Protein AF-A0A1I2ZMB2-F1 (afdb_monomer_lite)

Organism: NCBI:txid442341

Secondary structure (DSSP, 8-state):
-HHHHHHHHHHHHHHHHHTS--TTTTSPPTTHHHHHHHHHHH--TTPPPPPPHHHHHHHHHHHHHTTPPPTT----------

Foldseek 3Di:
DVVVVVVVVVVVVVVVVVPDPDPPPPDDPPCPVVLVVCCVPPHDVVDDDDDDPCVLVVQVVVCVVVVHDRPPPPPPPPPDDD

Radius of gyration: 22.98 Å; chains: 1; bounding box: 59×38×53 Å

pLDDT: mean 76.91, std 13.11, range [35.28, 90.5]

Structure (mmCIF, N/CA/C/O backbone):
data_AF-A0A1I2ZMB2-F1
#
_entry.id   AF-A0A1I2ZMB2-F1
#
loop_
_atom_site.group_PDB
_atom_site.id
_atom_site.type_symbol
_atom_site.label_atom_id
_atom_site.label_alt_id
_atom_site.label_comp_id
_atom_site.label_asym_id
_atom_site.label_entity_id
_atom_site.label_seq_id
_atom_site.pdbx_PDB_ins_code
_atom_site.Cartn_x
_atom_site.Cartn_y
_atom_site.Cartn_z
_atom_site.occupancy
_atom_site.B_iso_or_equiv
_atom_site.auth_seq_id
_atom_site.auth_comp_id
_atom_site.auth_asym_id
_atom_site.auth_atom_id
_atom_site.pdbx_PDB_model_num
ATOM 1 N N . MET A 1 1 ? 34.004 -10.681 -32.491 1.00 61.66 1 MET A N 1
ATOM 2 C CA . MET A 1 1 ? 34.400 -10.191 -31.143 1.00 61.66 1 MET A CA 1
ATOM 3 C C . MET A 1 1 ? 33.445 -9.149 -30.548 1.00 61.66 1 MET A C 1
ATOM 5 O O . MET A 1 1 ? 33.251 -9.160 -29.340 1.00 61.66 1 MET A O 1
ATOM 9 N N . ILE A 1 2 ? 32.817 -8.274 -31.348 1.00 77.56 2 ILE A N 1
ATOM 10 C CA . ILE A 1 2 ? 31.897 -7.225 -30.851 1.00 77.56 2 ILE A CA 1
ATOM 11 C C . ILE A 1 2 ? 30.617 -7.814 -30.226 1.00 77.56 2 ILE A C 1
ATOM 13 O O . ILE A 1 2 ? 30.156 -7.332 -29.199 1.00 77.56 2 ILE A O 1
ATOM 17 N N . HIS A 1 3 ? 30.083 -8.903 -30.785 1.00 79.56 3 HIS A N 1
ATOM 18 C CA . HIS A 1 3 ? 28.818 -9.500 -30.335 1.00 79.56 3 HIS A CA 1
ATOM 19 C C . HIS A 1 3 ? 28.930 -10.152 -28.948 1.00 79.56 3 HIS A C 1
ATOM 21 O O . HIS A 1 3 ? 28.012 -10.048 -28.145 1.00 79.56 3 HIS A O 1
ATOM 27 N N . ALA A 1 4 ? 30.089 -10.739 -28.628 1.00 84.00 4 ALA A N 1
ATOM 28 C CA . ALA A 1 4 ? 30.359 -11.309 -27.308 1.00 84.00 4 ALA A CA 1
ATOM 29 C C . ALA A 1 4 ? 30.421 -10.230 -26.212 1.00 84.00 4 ALA A C 1
ATOM 31 O O . ALA A 1 4 ? 29.902 -10.429 -25.120 1.00 84.00 4 ALA A O 1
ATOM 32 N N . ARG A 1 5 ? 30.997 -9.058 -26.517 1.00 88.56 5 ARG A N 1
ATOM 33 C CA . ARG A 1 5 ? 31.003 -7.908 -25.597 1.00 88.56 5 ARG A CA 1
ATOM 34 C C . ARG A 1 5 ? 29.601 -7.345 -25.390 1.00 88.56 5 ARG A C 1
ATOM 36 O O . ARG A 1 5 ? 29.246 -6.999 -24.271 1.00 88.56 5 ARG A O 1
ATOM 43 N N . LEU A 1 6 ? 28.808 -7.284 -26.457 1.00 88.50 6 LEU A N 1
ATOM 44 C CA . LEU A 1 6 ? 27.445 -6.761 -26.416 1.00 88.50 6 LEU A CA 1
ATOM 45 C C . LEU A 1 6 ? 26.519 -7.680 -25.604 1.00 88.50 6 LEU A C 1
ATOM 47 O O . LEU A 1 6 ? 25.794 -7.194 -24.744 1.00 88.50 6 LEU A O 1
ATOM 51 N N . LEU A 1 7 ? 26.629 -9.001 -25.785 1.00 89.94 7 LEU A N 1
ATOM 52 C CA . LEU A 1 7 ? 25.932 -9.995 -24.960 1.00 89.94 7 LEU A CA 1
ATOM 53 C C . LEU A 1 7 ? 26.361 -9.934 -23.490 1.00 89.94 7 LEU A C 1
ATOM 55 O O . LEU A 1 7 ? 25.513 -9.977 -22.604 1.00 89.94 7 LEU A O 1
ATOM 59 N N . LEU A 1 8 ? 27.661 -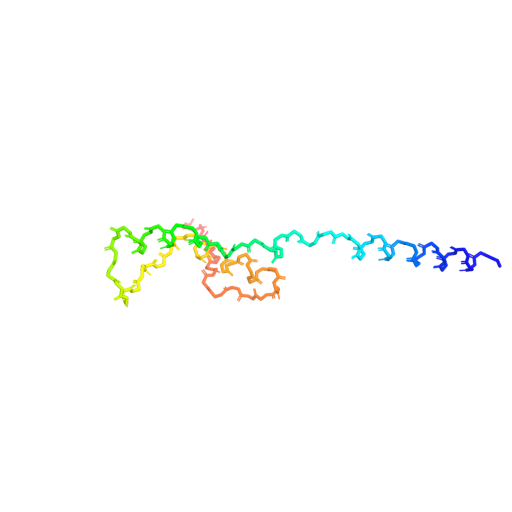9.782 -23.222 1.00 90.31 8 LEU A N 1
ATOM 60 C CA . LEU A 1 8 ? 28.173 -9.678 -21.857 1.00 90.31 8 LEU A CA 1
ATOM 61 C C . LEU A 1 8 ? 27.652 -8.424 -21.144 1.00 90.31 8 LEU A C 1
ATOM 63 O O . LEU A 1 8 ? 27.238 -8.516 -19.992 1.00 90.31 8 LEU A O 1
ATOM 67 N N . LEU A 1 9 ? 27.606 -7.280 -21.834 1.00 90.50 9 LEU A N 1
ATOM 68 C CA . LEU A 1 9 ? 27.022 -6.048 -21.296 1.00 90.50 9 LEU A CA 1
ATOM 69 C C . LEU A 1 9 ? 25.525 -6.203 -21.005 1.00 90.50 9 LEU A C 1
ATOM 71 O O . LEU A 1 9 ? 25.061 -5.752 -19.963 1.00 90.50 9 LEU A O 1
ATOM 75 N N . LEU A 1 10 ? 24.785 -6.872 -21.889 1.00 89.62 10 LEU A N 1
ATOM 76 C CA . LEU A 1 10 ? 23.343 -7.080 -21.746 1.00 89.62 10 LEU A CA 1
ATOM 77 C C . LEU A 1 10 ? 23.014 -8.030 -20.580 1.00 89.62 10 LEU A C 1
ATOM 79 O O . LEU A 1 10 ? 22.097 -7.774 -19.802 1.00 89.62 10 LEU A O 1
ATOM 83 N N . CYS A 1 11 ? 23.822 -9.077 -20.388 1.00 86.94 11 CYS A N 1
ATOM 84 C CA . CYS A 1 11 ? 23.743 -9.920 -19.196 1.00 86.94 11 CYS A CA 1
ATOM 85 C C . CYS A 1 11 ? 24.036 -9.115 -17.923 1.00 86.94 11 CYS A C 1
ATOM 87 O O . CYS A 1 11 ? 23.278 -9.199 -16.958 1.00 86.94 11 CYS A O 1
ATOM 89 N N . LEU A 1 12 ? 25.091 -8.295 -17.922 1.00 86.50 12 LEU A N 1
ATOM 90 C CA . LEU A 1 12 ? 25.484 -7.521 -16.742 1.00 86.50 12 LEU A CA 1
ATO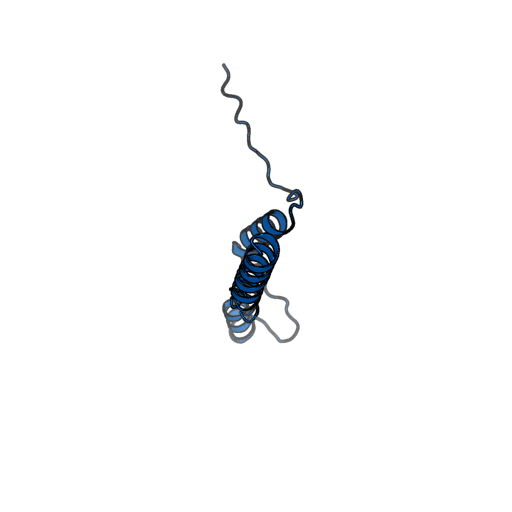M 91 C C . LEU A 1 12 ? 24.383 -6.551 -16.291 1.00 86.50 12 LEU A C 1
ATOM 93 O O . LEU A 1 12 ? 24.072 -6.485 -15.103 1.00 86.50 12 LEU A O 1
ATOM 97 N N . THR A 1 13 ? 23.748 -5.840 -17.226 1.00 85.06 13 THR A N 1
ATOM 98 C CA . THR A 1 13 ? 22.667 -4.892 -16.908 1.00 85.06 13 THR A CA 1
ATOM 99 C C . THR A 1 13 ? 21.395 -5.588 -16.417 1.00 85.06 13 THR A C 1
ATOM 101 O O . THR A 1 13 ? 20.720 -5.073 -15.520 1.00 85.06 13 THR A O 1
ATOM 104 N N . SER A 1 14 ? 21.086 -6.781 -16.933 1.00 82.25 14 SER A N 1
ATOM 105 C CA . SER A 1 14 ? 19.955 -7.587 -16.449 1.00 82.25 14 SER A CA 1
ATOM 106 C C . SER A 1 14 ? 20.162 -8.115 -15.020 1.00 82.25 14 SER A C 1
ATOM 108 O O . SER A 1 14 ? 19.237 -8.085 -14.210 1.00 82.25 14 SER A O 1
ATOM 110 N N . LEU A 1 15 ? 21.388 -8.511 -14.655 1.00 84.12 15 LEU A N 1
ATOM 111 C CA . LEU A 1 15 ? 21.707 -8.938 -13.286 1.00 84.12 15 LEU A CA 1
ATOM 112 C C . LEU A 1 15 ? 21.620 -7.776 -12.289 1.00 84.12 15 LEU A C 1
ATOM 114 O O . LEU A 1 15 ? 21.101 -7.941 -11.186 1.00 84.12 15 LEU A O 1
ATOM 118 N N . LEU A 1 16 ? 22.093 -6.591 -12.685 1.00 78.31 16 LEU A N 1
ATOM 119 C CA . LEU A 1 16 ? 22.042 -5.385 -11.853 1.00 78.31 16 LEU A CA 1
ATOM 120 C C . LEU A 1 16 ? 20.601 -4.956 -11.539 1.00 78.31 16 LEU A C 1
ATOM 122 O O . LEU A 1 16 ? 20.316 -4.523 -10.426 1.00 78.31 16 LEU A O 1
ATOM 126 N N . THR A 1 17 ? 19.681 -5.107 -12.493 1.00 73.69 17 THR A N 1
ATOM 127 C CA . THR A 1 17 ? 18.261 -4.766 -12.302 1.00 73.69 17 THR A CA 1
ATOM 128 C C . THR A 1 17 ? 17.499 -5.815 -11.493 1.00 73.69 17 THR A C 1
ATOM 130 O O . THR A 1 17 ? 16.598 -5.455 -10.738 1.00 73.69 17 THR A O 1
ATOM 133 N N . ALA A 1 18 ? 17.890 -7.090 -11.566 1.00 70.06 18 ALA A N 1
ATOM 134 C CA . ALA A 1 18 ? 17.303 -8.157 -10.753 1.00 70.06 18 ALA A CA 1
ATOM 135 C C . ALA A 1 18 ? 17.666 -8.063 -9.259 1.00 70.06 18 ALA A C 1
ATOM 137 O O . ALA A 1 18 ? 16.930 -8.566 -8.413 1.00 70.06 18 ALA A O 1
ATOM 138 N N . CYS A 1 19 ? 18.781 -7.408 -8.921 1.00 70.88 19 CYS A N 1
ATOM 139 C CA . CYS A 1 19 ? 19.222 -7.228 -7.537 1.00 70.88 19 CYS A CA 1
ATOM 140 C C . CYS A 1 19 ? 18.607 -5.990 -6.852 1.00 70.88 19 CYS A C 1
ATOM 142 O O . CYS A 1 19 ? 18.930 -5.698 -5.698 1.00 70.88 19 CYS A O 1
ATOM 144 N N . ALA A 1 20 ? 17.736 -5.242 -7.537 1.00 73.75 20 ALA A N 1
ATOM 145 C CA . ALA A 1 20 ? 17.084 -4.085 -6.943 1.00 73.75 20 ALA A CA 1
ATOM 146 C C . ALA A 1 20 ? 16.062 -4.540 -5.879 1.00 73.75 20 ALA A C 1
ATOM 148 O O . ALA A 1 20 ? 15.174 -5.342 -6.188 1.00 73.75 20 ALA A O 1
ATOM 149 N N . PRO A 1 21 ? 16.147 -4.045 -4.629 1.00 69.81 21 PRO A N 1
ATOM 150 C CA . PRO A 1 21 ? 15.164 -4.363 -3.604 1.00 69.81 21 PRO A CA 1
ATOM 151 C C . PRO A 1 21 ? 13.788 -3.880 -4.059 1.00 69.81 21 PRO A C 1
ATOM 153 O O . PRO A 1 21 ? 13.634 -2.736 -4.481 1.00 69.81 21 PRO A O 1
ATOM 156 N N . GLN A 1 22 ? 12.787 -4.756 -3.987 1.00 74.62 22 GLN A N 1
ATOM 157 C CA . GLN A 1 22 ? 11.426 -4.426 -4.390 1.00 74.62 22 GLN A CA 1
ATOM 158 C C . GLN A 1 22 ? 10.794 -3.519 -3.320 1.00 74.62 22 GLN A C 1
ATOM 160 O O . GLN A 1 22 ? 10.472 -4.000 -2.227 1.00 74.62 22 GLN A O 1
ATOM 165 N N . PRO A 1 23 ? 10.607 -2.213 -3.591 1.00 69.94 23 PRO A N 1
ATOM 166 C CA . PRO A 1 23 ? 10.060 -1.301 -2.599 1.00 69.94 23 PRO A CA 1
ATOM 167 C C . PRO A 1 23 ? 8.629 -1.727 -2.269 1.00 69.94 23 PRO A C 1
ATOM 169 O O . PRO A 1 23 ? 7.825 -1.978 -3.168 1.00 69.94 23 PRO A O 1
ATOM 172 N N . GLY A 1 24 ? 8.299 -1.825 -0.981 1.00 69.25 24 GLY A N 1
ATOM 173 C CA . GLY A 1 24 ? 6.942 -2.180 -0.562 1.00 69.25 24 GLY A CA 1
ATOM 174 C C . GLY A 1 24 ? 6.674 -3.664 -0.332 1.00 69.25 24 GLY A C 1
ATOM 175 O O . GLY A 1 24 ? 5.596 -3.970 0.163 1.00 69.25 24 GLY A O 1
ATOM 176 N N . LYS A 1 25 ? 7.602 -4.578 -0.661 1.00 75.00 25 LYS A N 1
ATOM 177 C CA . LYS A 1 25 ? 7.347 -6.027 -0.558 1.00 75.00 25 LYS A CA 1
ATOM 178 C C . LYS A 1 25 ? 7.077 -6.488 0.877 1.00 75.00 25 LYS A C 1
ATOM 180 O O . LYS A 1 25 ? 6.158 -7.270 1.093 1.00 75.00 25 LYS A O 1
ATOM 185 N N . ASP A 1 26 ? 7.849 -5.971 1.826 1.00 79.44 26 ASP A N 1
ATOM 186 C CA . ASP A 1 26 ? 7.799 -6.402 3.227 1.00 79.44 26 ASP A CA 1
ATOM 187 C C . ASP A 1 26 ? 7.047 -5.409 4.126 1.00 79.44 26 ASP A C 1
ATOM 189 O O . ASP A 1 26 ? 7.041 -5.546 5.350 1.00 79.44 26 ASP A O 1
ATOM 193 N N . LEU A 1 27 ? 6.416 -4.383 3.540 1.00 79.19 27 LEU A N 1
ATOM 194 C CA . LEU A 1 27 ? 5.624 -3.441 4.321 1.00 79.19 27 LEU A CA 1
ATOM 195 C C . LEU A 1 27 ? 4.250 -4.041 4.651 1.00 79.19 27 LEU A C 1
ATOM 197 O O . LEU A 1 27 ? 3.614 -4.649 3.786 1.00 79.19 27 LEU A O 1
ATOM 201 N N . PRO A 1 28 ? 3.759 -3.847 5.888 1.00 82.94 28 PRO A N 1
ATOM 202 C CA . PRO A 1 28 ? 2.426 -4.284 6.257 1.00 82.94 28 PRO A CA 1
ATOM 203 C C . PRO A 1 28 ? 1.363 -3.581 5.396 1.00 82.94 28 PRO A C 1
ATOM 205 O O . PRO A 1 28 ? 1.599 -2.480 4.882 1.00 82.94 28 PRO A O 1
ATOM 208 N N . PRO A 1 29 ? 0.165 -4.177 5.263 1.00 82.19 29 PRO A N 1
ATOM 209 C CA . PRO A 1 29 ? -0.924 -3.576 4.509 1.00 82.19 29 PRO A CA 1
ATOM 210 C C . PRO A 1 29 ? -1.245 -2.162 4.994 1.00 82.19 29 PRO A C 1
ATOM 212 O O . PRO A 1 29 ? -1.169 -1.865 6.191 1.00 82.19 29 PRO A O 1
ATOM 215 N N . TYR A 1 30 ? -1.676 -1.301 4.070 1.00 83.25 30 TYR A N 1
ATOM 216 C CA . TYR A 1 30 ? -2.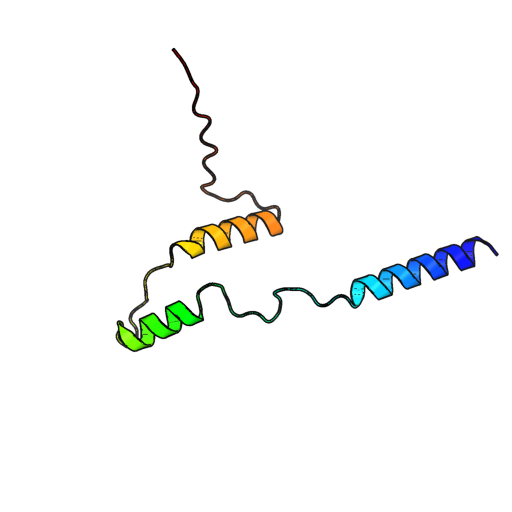099 0.053 4.415 1.00 83.25 30 TYR A CA 1
ATOM 217 C C . TYR A 1 30 ? -3.124 0.037 5.556 1.00 83.25 30 TYR A C 1
ATOM 219 O O . TYR A 1 30 ? -4.101 -0.720 5.530 1.00 83.25 30 TYR A O 1
ATOM 227 N N . GLY A 1 31 ? -2.874 0.881 6.557 1.00 84.94 31 GLY A N 1
ATOM 228 C CA . GLY A 1 31 ? -3.749 1.049 7.710 1.00 84.94 31 GLY A CA 1
ATOM 229 C C . GLY A 1 31 ? -3.685 -0.072 8.747 1.00 84.94 31 GLY A C 1
ATOM 230 O O . GLY A 1 31 ? -4.449 -0.014 9.702 1.00 84.94 31 GLY A O 1
ATOM 231 N N . ALA A 1 32 ? -2.798 -1.068 8.614 1.00 86.12 32 ALA A N 1
ATOM 232 C CA . ALA A 1 32 ? -2.713 -2.185 9.560 1.00 86.12 32 ALA A CA 1
ATOM 233 C C . ALA A 1 32 ? -2.490 -1.729 11.015 1.00 86.12 32 ALA A C 1
ATOM 235 O O . ALA A 1 32 ? -3.174 -2.211 11.912 1.00 86.12 32 ALA A O 1
ATOM 236 N N . SER A 1 33 ? -1.606 -0.754 11.247 1.00 86.69 33 SER A N 1
ATOM 237 C CA . SER A 1 33 ? -1.360 -0.192 12.584 1.00 86.69 33 SER A CA 1
ATOM 238 C C . SER A 1 33 ? -2.581 0.535 13.151 1.00 86.69 33 SER A C 1
ATOM 240 O O . SER A 1 33 ? -2.942 0.330 14.306 1.00 86.69 33 SER A O 1
ATOM 242 N N . VAL A 1 34 ? -3.252 1.346 12.330 1.00 86.94 34 VAL A N 1
ATOM 243 C CA . VAL A 1 34 ? -4.452 2.095 12.730 1.00 86.94 34 VAL A CA 1
ATOM 244 C C . VAL A 1 34 ? -5.604 1.144 13.035 1.00 86.94 34 VAL A C 1
ATOM 246 O O . VAL A 1 34 ? -6.255 1.300 14.061 1.00 86.94 34 VAL A O 1
ATOM 249 N N . ARG A 1 35 ? -5.829 0.121 12.200 1.00 86.88 35 ARG A N 1
ATOM 250 C CA . ARG A 1 35 ? -6.858 -0.897 12.458 1.00 86.88 35 ARG A CA 1
ATOM 251 C C . ARG A 1 35 ? -6.555 -1.682 13.729 1.00 86.88 35 ARG A C 1
ATOM 253 O O . ARG A 1 35 ? -7.466 -1.892 14.520 1.00 86.88 35 ARG A O 1
ATOM 260 N N . HIS A 1 36 ? -5.293 -2.054 13.952 1.00 85.88 36 HIS A N 1
ATOM 261 C CA . HIS A 1 36 ? -4.876 -2.724 15.183 1.00 85.88 36 HIS A CA 1
ATOM 262 C C . HIS A 1 36 ? -5.156 -1.857 16.419 1.00 85.88 36 HIS A C 1
ATOM 264 O O . HIS A 1 36 ? -5.743 -2.331 17.387 1.00 85.88 36 HIS A O 1
ATOM 270 N N . MET A 1 37 ? -4.820 -0.567 16.357 1.00 88.00 37 MET A N 1
ATOM 271 C CA . MET A 1 37 ? -5.109 0.389 17.426 1.00 88.00 37 MET A CA 1
ATOM 272 C C . MET A 1 37 ? -6.617 0.555 17.666 1.00 88.00 37 MET A C 1
ATOM 274 O O . MET A 1 37 ? -7.062 0.469 18.806 1.00 88.00 37 MET A O 1
ATOM 278 N N . MET A 1 38 ? -7.413 0.746 16.609 1.00 86.81 38 MET A N 1
ATOM 279 C CA . MET A 1 38 ? -8.872 0.866 16.715 1.00 86.81 38 MET A CA 1
ATOM 280 C C . MET A 1 38 ? -9.495 -0.386 17.332 1.00 86.81 38 MET A C 1
ATOM 282 O O . MET A 1 38 ? -10.353 -0.283 18.203 1.00 86.81 38 MET A O 1
ATOM 286 N N . GLN A 1 39 ? -9.048 -1.567 16.905 1.00 86.56 39 GLN A N 1
ATOM 287 C CA . GLN A 1 39 ? -9.539 -2.832 17.436 1.00 86.56 39 GLN A CA 1
ATOM 288 C C . GLN A 1 39 ? -9.203 -2.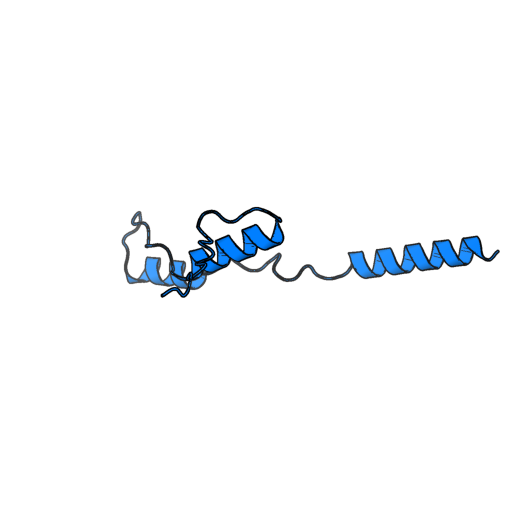983 18.924 1.00 86.56 39 GLN A C 1
ATOM 290 O O . GLN A 1 39 ? -10.070 -3.373 19.693 1.00 86.56 39 GLN A O 1
ATOM 295 N N . ALA A 1 40 ? -7.991 -2.608 19.341 1.00 86.12 40 ALA A N 1
ATOM 296 C CA . ALA A 1 40 ? -7.576 -2.687 20.740 1.00 86.12 40 ALA A CA 1
ATOM 297 C C . ALA A 1 40 ? -8.296 -1.681 21.656 1.00 86.12 40 ALA A C 1
ATOM 299 O O . ALA A 1 40 ? -8.466 -1.946 22.843 1.00 86.12 40 ALA A O 1
ATOM 300 N N . GLN A 1 41 ? -8.683 -0.513 21.134 1.00 88.75 41 GLN A N 1
ATOM 301 C CA . GLN A 1 41 ? -9.204 0.589 21.951 1.00 88.75 41 GLN A CA 1
ATOM 302 C C . GLN A 1 41 ? -10.727 0.726 21.929 1.00 88.75 41 GLN A C 1
ATOM 304 O O . GLN A 1 41 ? -11.297 1.263 22.875 1.00 88.75 41 GLN A O 1
ATOM 309 N N . THR A 1 42 ? -11.391 0.320 20.846 1.00 88.38 42 THR A N 1
ATOM 310 C CA . THR A 1 42 ? -12.789 0.710 20.587 1.00 88.38 42 THR A CA 1
ATOM 311 C C . THR A 1 42 ? -13.738 -0.474 20.429 1.00 88.38 42 THR A C 1
ATOM 313 O O . THR A 1 42 ? -14.917 -0.341 20.749 1.00 88.38 42 THR A O 1
ATOM 316 N N . TYR A 1 43 ? -13.258 -1.621 19.953 1.00 84.56 43 TYR A N 1
ATOM 317 C CA . TYR A 1 43 ? -14.108 -2.739 19.539 1.00 84.56 43 TYR A CA 1
ATOM 318 C C . TYR A 1 43 ? -13.942 -3.950 20.457 1.00 84.56 43 TYR A C 1
ATOM 320 O O . TYR A 1 43 ? -12.874 -4.166 21.028 1.00 84.56 43 TYR A O 1
ATOM 328 N N . ARG A 1 44 ? -15.001 -4.753 20.614 1.00 84.81 44 ARG A N 1
ATOM 329 C CA . ARG A 1 44 ? -14.894 -6.039 21.314 1.00 84.81 44 ARG A CA 1
ATOM 330 C C . ARG A 1 44 ? -14.246 -7.082 20.406 1.00 84.81 44 ARG A C 1
ATOM 332 O O . ARG A 1 44 ? -14.247 -6.952 19.183 1.00 84.81 44 ARG A O 1
ATOM 339 N N . GLU A 1 45 ? -13.698 -8.142 20.995 1.00 78.31 45 GLU A N 1
ATOM 340 C CA . GLU A 1 45 ? -13.218 -9.282 20.211 1.00 78.31 45 GLU A CA 1
ATOM 341 C C . GLU A 1 45 ? -14.368 -9.868 19.378 1.00 78.31 45 GLU A C 1
ATOM 343 O O . GLU A 1 45 ? -15.405 -10.253 19.915 1.00 78.31 45 GLU A O 1
ATOM 348 N N . GLY A 1 46 ? -14.190 -9.893 18.055 1.00 78.38 46 GLY A N 1
ATOM 349 C CA . GLY A 1 46 ? -15.207 -10.318 17.087 1.00 78.38 46 GLY A CA 1
ATOM 350 C C . GLY A 1 46 ? -15.910 -9.173 16.351 1.00 78.38 46 GLY A C 1
ATOM 351 O O . GLY A 1 46 ? -16.479 -9.414 15.287 1.00 78.38 46 GLY A O 1
ATOM 352 N N . ASP A 1 47 ? -15.817 -7.933 16.837 1.00 83.62 47 ASP A N 1
ATOM 353 C CA . ASP A 1 47 ? -16.333 -6.772 16.112 1.00 83.62 47 ASP A CA 1
ATOM 354 C C . ASP A 1 47 ? -15.386 -6.382 14.965 1.00 83.62 47 ASP A C 1
ATOM 356 O O . ASP A 1 47 ? -14.170 -6.247 15.136 1.00 83.62 47 ASP A O 1
ATOM 360 N N . GLN A 1 48 ? -15.952 -6.168 13.774 1.00 76.94 48 GLN A N 1
ATOM 361 C CA . GLN A 1 48 ? -15.201 -5.737 12.596 1.00 76.94 48 GLN A CA 1
ATOM 362 C C . GLN A 1 48 ? -15.092 -4.199 12.576 1.00 76.94 48 GLN A C 1
ATOM 364 O O . GLN A 1 48 ? -16.120 -3.523 12.463 1.00 76.94 48 GLN A O 1
ATOM 369 N N . PRO A 1 49 ? -13.880 -3.613 12.626 1.00 76.81 49 PRO A N 1
ATOM 370 C CA . PRO A 1 49 ? -13.725 -2.169 12.507 1.00 76.81 49 PRO A CA 1
ATOM 371 C C . PRO A 1 49 ? -14.101 -1.691 11.090 1.00 76.81 49 PRO A C 1
ATOM 373 O O . PRO A 1 49 ? -13.889 -2.417 10.111 1.00 76.81 49 PRO A O 1
ATOM 376 N N . PRO A 1 50 ? -14.639 -0.466 10.953 1.00 82.56 50 PRO A N 1
ATOM 377 C CA . PRO A 1 50 ? -15.030 0.091 9.665 1.00 82.56 50 PRO A CA 1
ATOM 378 C C . PRO A 1 50 ? -13.821 0.296 8.745 1.00 82.56 50 PRO A C 1
ATOM 380 O O . PRO A 1 50 ? -12.682 0.451 9.193 1.00 82.56 50 PRO A O 1
ATOM 383 N N . ALA A 1 51 ? -14.082 0.329 7.435 1.00 83.06 51 ALA A N 1
ATOM 384 C CA . ALA A 1 51 ? -13.057 0.613 6.435 1.00 83.06 51 ALA A CA 1
ATOM 385 C C . ALA A 1 51 ? -12.460 2.016 6.631 1.00 83.06 51 ALA A C 1
ATOM 387 O O . ALA A 1 51 ? -13.165 2.973 6.965 1.00 83.06 51 ALA A O 1
ATOM 388 N N . LEU A 1 52 ? -11.161 2.153 6.372 1.00 85.38 52 LEU A N 1
ATOM 389 C CA . LEU A 1 52 ? -10.475 3.439 6.430 1.00 85.38 52 LEU A CA 1
ATOM 390 C C . LEU A 1 52 ? -10.706 4.203 5.123 1.00 85.38 52 LEU A C 1
ATOM 392 O O . LEU A 1 52 ? -10.723 3.615 4.043 1.00 85.38 52 LEU A O 1
ATOM 396 N N . GLN A 1 53 ? -10.805 5.535 5.180 1.00 81.44 53 GLN A N 1
ATOM 397 C CA . GLN A 1 53 ? -11.004 6.353 3.970 1.00 81.44 53 GLN A CA 1
ATOM 398 C C . GLN A 1 53 ? -9.890 6.148 2.925 1.00 81.44 53 GLN A C 1
ATOM 400 O O . GLN A 1 53 ? -10.148 6.170 1.719 1.00 81.44 53 GLN A O 1
ATOM 405 N N . GLY A 1 54 ? -8.660 5.881 3.376 1.00 82.75 54 GLY A N 1
ATOM 406 C CA . GLY A 1 54 ? -7.530 5.588 2.496 1.00 82.75 54 GLY A CA 1
ATOM 407 C C . GLY A 1 54 ? -7.592 4.226 1.798 1.00 82.75 54 GLY A C 1
ATOM 408 O O . GLY A 1 54 ? -6.907 4.042 0.793 1.00 82.75 54 GLY A O 1
ATOM 409 N N . ASP A 1 55 ? -8.457 3.303 2.234 1.00 85.00 55 ASP A N 1
ATOM 410 C CA . ASP A 1 55 ? -8.607 1.986 1.598 1.00 85.00 55 ASP A CA 1
ATOM 411 C C . ASP A 1 55 ? -9.061 2.125 0.138 1.00 85.00 55 ASP A C 1
ATOM 413 O O . ASP A 1 55 ? -8.631 1.367 -0.733 1.00 85.00 55 ASP A O 1
ATOM 417 N N . LYS A 1 56 ? -9.868 3.151 -0.172 1.00 84.38 56 LYS A N 1
ATOM 418 C CA . LYS A 1 56 ? -10.263 3.468 -1.552 1.00 84.38 56 LYS A CA 1
ATOM 419 C C . LYS A 1 56 ? -9.060 3.875 -2.404 1.00 84.38 56 LYS A C 1
ATOM 421 O O . LYS A 1 56 ? -8.905 3.383 -3.519 1.00 84.38 56 LYS A O 1
ATOM 426 N N . ALA A 1 57 ? -8.204 4.754 -1.887 1.00 85.31 57 ALA A N 1
ATOM 427 C CA . ALA A 1 57 ? -7.022 5.214 -2.609 1.00 85.31 57 ALA A CA 1
ATOM 428 C C . ALA A 1 57 ? -6.054 4.055 -2.886 1.00 85.31 57 ALA A C 1
ATOM 430 O O . ALA A 1 57 ? -5.584 3.906 -4.011 1.00 85.31 57 ALA A O 1
ATOM 431 N N . VAL A 1 58 ? -5.832 3.181 -1.901 1.00 84.56 58 VAL A N 1
ATOM 432 C CA . VAL A 1 58 ? -4.991 1.982 -2.052 1.00 84.56 58 VAL A CA 1
ATOM 433 C C . VAL A 1 58 ? -5.535 1.061 -3.135 1.00 84.56 58 VAL A C 1
ATOM 435 O O . VAL A 1 58 ? -4.797 0.696 -4.047 1.00 84.56 58 VAL A O 1
ATOM 438 N N . ARG A 1 59 ? -6.839 0.751 -3.103 1.00 83.81 59 ARG A N 1
ATOM 439 C CA . ARG A 1 59 ? -7.483 -0.080 -4.134 1.00 83.81 59 ARG A CA 1
ATOM 440 C C . ARG A 1 59 ? -7.325 0.517 -5.532 1.00 83.81 59 ARG A C 1
ATOM 442 O O . ARG A 1 59 ? -7.075 -0.224 -6.481 1.00 83.81 59 ARG A O 1
ATOM 449 N N . ASN A 1 60 ? -7.425 1.840 -5.655 1.00 85.69 60 ASN A N 1
ATOM 450 C CA . ASN A 1 60 ? -7.252 2.533 -6.929 1.00 85.69 60 ASN A CA 1
ATOM 451 C C . ASN A 1 60 ? -5.805 2.463 -7.440 1.00 85.69 60 ASN A C 1
ATOM 453 O O . ASN A 1 60 ? -5.589 2.179 -8.617 1.00 85.69 60 ASN A O 1
ATOM 457 N N . MET A 1 61 ? -4.821 2.686 -6.566 1.00 83.62 61 MET A N 1
ATOM 458 C CA . MET A 1 61 ? -3.397 2.617 -6.920 1.00 83.62 61 MET A CA 1
ATOM 459 C C . MET A 1 61 ? -2.967 1.195 -7.289 1.00 83.62 61 MET A C 1
ATOM 461 O O . MET A 1 61 ? -2.197 0.991 -8.227 1.00 83.62 61 MET A O 1
ATOM 465 N N . ASP A 1 62 ? -3.506 0.198 -6.595 1.00 83.50 62 ASP A N 1
ATOM 466 C CA . ASP A 1 62 ? -3.269 -1.209 -6.892 1.00 83.50 62 ASP A CA 1
ATOM 467 C C . ASP A 1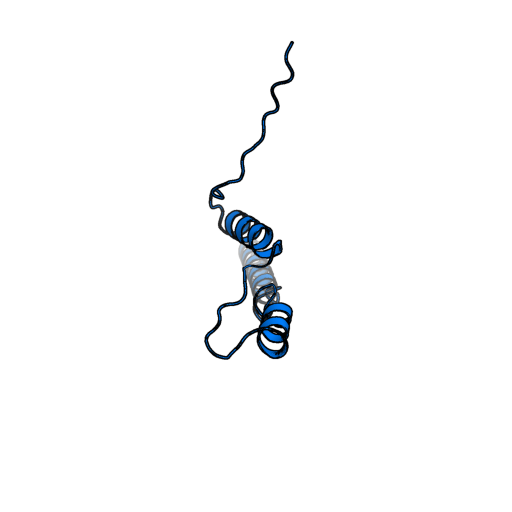 62 ? -3.890 -1.637 -8.226 1.00 83.50 62 ASP A C 1
ATOM 469 O O . ASP A 1 62 ? -3.269 -2.387 -8.982 1.00 83.50 62 ASP A O 1
ATOM 473 N N . ALA A 1 63 ? -5.089 -1.142 -8.546 1.00 85.31 63 ALA A N 1
ATOM 474 C CA . ALA A 1 63 ? -5.700 -1.349 -9.856 1.00 85.31 63 ALA A CA 1
ATOM 475 C C . ALA A 1 63 ? -4.843 -0.727 -10.970 1.00 85.31 63 ALA A C 1
ATOM 477 O O . ALA A 1 63 ? -4.553 -1.407 -11.954 1.00 85.31 63 ALA A O 1
ATOM 478 N N . TYR A 1 64 ? -4.348 0.502 -10.768 1.00 81.12 64 TYR A N 1
ATOM 479 C CA . TYR A 1 64 ? -3.429 1.157 -11.703 1.00 81.12 64 TYR A CA 1
ATOM 480 C C . TYR A 1 64 ? -2.152 0.336 -11.925 1.00 81.12 64 TYR A C 1
ATOM 482 O O . TYR A 1 64 ? -1.780 0.070 -13.066 1.00 81.12 64 TYR A O 1
ATOM 490 N N . ARG A 1 65 ? -1.513 -0.147 -10.850 1.00 82.69 65 ARG A N 1
ATOM 491 C CA . ARG A 1 65 ? -0.286 -0.958 -10.942 1.00 82.69 65 ARG A CA 1
ATOM 492 C C . ARG A 1 65 ? -0.498 -2.268 -11.708 1.00 82.69 65 ARG A C 1
ATOM 494 O O . ARG A 1 65 ? 0.411 -2.721 -12.393 1.00 82.69 65 ARG A O 1
ATOM 501 N N . ARG A 1 66 ? -1.686 -2.874 -11.605 1.00 82.94 66 ARG A N 1
ATOM 502 C CA . ARG A 1 66 ? -2.051 -4.106 -12.329 1.00 82.94 66 ARG A CA 1
ATOM 503 C C . ARG A 1 66 ? -2.595 -3.860 -13.741 1.00 82.94 66 ARG A C 1
ATOM 505 O O . ARG A 1 66 ? -2.980 -4.820 -14.401 1.00 82.94 66 ARG A O 1
ATOM 512 N N . GLY A 1 67 ? -2.679 -2.606 -14.192 1.00 78.94 67 GLY A N 1
ATOM 513 C CA . GLY A 1 67 ? -3.292 -2.254 -15.477 1.00 78.94 67 GLY A CA 1
ATOM 514 C C . GLY A 1 67 ? -4.795 -2.555 -15.544 1.00 78.94 67 GLY A C 1
ATOM 515 O O . GLY A 1 67 ? -5.349 -2.718 -16.628 1.00 78.94 67 GLY A O 1
ATOM 516 N N . GLN A 1 68 ? -5.464 -2.665 -14.395 1.00 79.06 68 GLN A N 1
ATOM 517 C CA . GLN A 1 68 ? -6.889 -2.968 -14.303 1.00 79.06 68 GLN A CA 1
ATOM 518 C C . GLN A 1 68 ? -7.707 -1.677 -14.249 1.00 79.06 68 GLN A C 1
ATOM 520 O O . GLN A 1 68 ? -7.339 -0.712 -13.579 1.00 79.06 68 GLN A O 1
ATOM 525 N N . ARG A 1 69 ? -8.861 -1.667 -14.926 1.00 63.62 69 ARG A N 1
ATOM 526 C CA . ARG A 1 69 ? -9.806 -0.547 -14.867 1.00 63.62 69 ARG A CA 1
ATOM 527 C C . ARG A 1 69 ? -10.461 -0.520 -13.487 1.00 63.62 69 ARG A C 1
ATOM 529 O O . ARG A 1 69 ? -11.122 -1.477 -1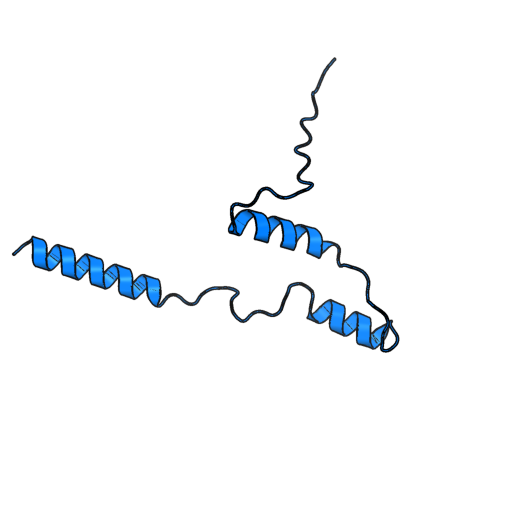3.093 1.00 63.62 69 ARG A O 1
ATOM 536 N N . THR A 1 70 ? -10.269 0.569 -12.756 1.00 63.03 70 THR A N 1
ATOM 537 C CA . THR A 1 70 ? -10.796 0.729 -11.401 1.00 63.03 70 THR A CA 1
ATOM 538 C C . THR A 1 70 ? -12.315 0.943 -11.429 1.00 63.03 70 THR A C 1
ATOM 540 O O . THR A 1 70 ? -12.766 1.932 -12.015 1.00 63.03 70 THR A O 1
ATOM 543 N N . PRO A 1 71 ? -13.134 0.082 -10.797 1.00 55.38 71 PRO A N 1
ATOM 544 C CA . PRO A 1 71 ? -14.571 0.320 -10.689 1.00 55.38 71 PRO A CA 1
ATOM 545 C C . PRO A 1 71 ? -14.817 1.546 -9.793 1.00 55.38 71 PRO A C 1
ATOM 547 O O . PRO A 1 71 ? -14.413 1.552 -8.632 1.00 55.38 71 PRO A O 1
ATOM 550 N N . GLY A 1 72 ? -15.448 2.595 -10.330 1.00 59.72 72 GLY A N 1
ATOM 551 C CA . GLY A 1 72 ? -15.785 3.819 -9.584 1.00 59.72 72 GLY A CA 1
ATOM 552 C C . GLY A 1 72 ? -14.829 5.005 -9.767 1.00 59.72 72 GLY A C 1
ATOM 553 O O . GLY A 1 72 ? -14.950 5.998 -9.044 1.00 59.72 72 GLY A O 1
ATOM 554 N N . LEU A 1 73 ? -13.898 4.947 -10.728 1.00 60.22 73 LEU A N 1
ATOM 555 C CA . LEU A 1 73 ? -13.261 6.156 -11.257 1.00 60.22 73 LEU A CA 1
ATOM 556 C C . LEU A 1 73 ? -14.246 6.837 -12.216 1.00 60.22 73 LEU A C 1
ATOM 558 O O . LEU A 1 73 ? -14.141 6.724 -13.434 1.00 60.22 73 LEU A O 1
ATOM 562 N N . ASN A 1 74 ? -15.251 7.499 -11.649 1.00 55.31 74 ASN A N 1
ATOM 563 C CA . ASN A 1 74 ? -16.133 8.381 -12.394 1.00 55.31 74 ASN A CA 1
ATOM 564 C C . ASN A 1 74 ? -15.248 9.544 -12.850 1.00 55.31 74 ASN A C 1
ATOM 566 O O . ASN A 1 74 ? -14.978 10.465 -12.081 1.00 55.31 74 ASN A O 1
ATOM 570 N N . THR A 1 75 ? -14.724 9.479 -14.071 1.00 53.44 75 THR A N 1
ATOM 571 C CA . THR A 1 75 ? -14.185 10.651 -14.753 1.00 53.44 75 THR A CA 1
ATOM 572 C C . THR A 1 75 ? -15.359 11.599 -14.933 1.00 53.44 75 THR A C 1
ATOM 574 O O . THR A 1 75 ? -16.126 11.468 -15.884 1.00 53.44 75 THR A O 1
ATOM 577 N N . GLY A 1 76 ? -15.564 12.483 -13.956 1.00 46.62 76 GLY A N 1
ATOM 578 C CA . GLY A 1 76 ? -16.496 13.590 -14.053 1.00 46.62 76 GLY A CA 1
ATOM 579 C C . GLY A 1 76 ? -16.031 14.496 -15.179 1.00 46.62 76 GLY A C 1
ATOM 580 O O . GLY A 1 76 ? -15.289 15.445 -14.953 1.00 46.62 76 GLY A O 1
ATOM 581 N N . SER A 1 77 ? -16.446 14.179 -16.404 1.00 45.62 77 SER A N 1
ATOM 582 C CA . SER A 1 77 ? -16.559 15.156 -17.470 1.00 45.62 77 SER A CA 1
ATOM 583 C C . SER A 1 77 ? -17.686 16.095 -17.052 1.00 45.62 77 SER A C 1
ATOM 585 O O . SER A 1 77 ? -18.847 15.890 -17.410 1.00 45.62 77 SER A O 1
ATOM 587 N N . SER A 1 78 ? -17.363 17.094 -16.231 1.00 46.50 78 SER A N 1
ATOM 588 C CA . SER A 1 78 ? -18.214 18.267 -16.084 1.00 46.50 78 SER A CA 1
ATOM 589 C C . SER A 1 78 ? -18.231 18.966 -17.440 1.00 46.50 78 SER A C 1
ATOM 591 O O . SER A 1 78 ? -17.370 19.780 -17.758 1.00 46.50 78 SER A O 1
ATOM 593 N N . SER A 1 79 ? -19.188 18.546 -18.264 1.00 47.09 79 SER A N 1
ATOM 594 C CA . SER A 1 79 ? -19.718 19.275 -19.405 1.00 47.09 79 SER A CA 1
ATOM 595 C C . SER A 1 79 ? -20.100 20.669 -18.918 1.00 47.09 79 SER A C 1
ATOM 597 O O . SER A 1 79 ? -21.126 20.836 -18.261 1.00 47.09 79 SER A O 1
ATOM 599 N N . MET A 1 80 ? -19.254 21.655 -19.202 1.00 40.28 80 MET A N 1
ATOM 600 C CA . MET A 1 80 ? -19.594 23.059 -19.033 1.00 40.28 80 MET A CA 1
ATOM 601 C C . MET A 1 80 ? -20.396 23.482 -20.271 1.00 40.28 80 MET A C 1
ATOM 603 O O . MET A 1 80 ? -19.828 23.699 -21.335 1.00 40.28 80 MET A O 1
ATOM 607 N N . ALA A 1 81 ? -21.718 23.511 -20.123 1.00 35.28 81 ALA A N 1
ATOM 608 C CA . ALA A 1 81 ? -22.673 24.227 -20.969 1.00 35.28 81 ALA A CA 1
ATOM 609 C C . ALA A 1 81 ? -23.517 25.076 -20.003 1.00 35.28 81 ALA A C 1
ATOM 611 O O . ALA A 1 81 ? -23.836 24.590 -18.910 1.00 35.28 81 ALA A O 1
ATOM 612 N N . PRO A 1 82 ? -23.768 26.354 -20.312 1.00 50.28 82 PRO A N 1
ATOM 613 C CA . PRO A 1 82 ? -24.749 26.720 -21.339 1.00 50.28 82 PRO A CA 1
ATOM 614 C C . PRO A 1 82 ? -24.164 27.348 -22.607 1.00 50.28 82 PRO A C 1
ATOM 616 O O . PRO A 1 82 ? -23.127 28.041 -22.515 1.00 50.28 82 PRO A O 1
#

Sequence (82 aa):
MIHARLLLLLCLTSLLTACAPQPGKDLPPYGASVRHMMQAQTYREGDQPPALQGDKAVRNMDAYRRGQRTPGLNTGSSSMAP